Protein AF-A0A8T4I3F5-F1 (afdb_monomer)

Foldseek 3Di:
DDPPVPDPPVVVVVVVVVVVVVVVCVVPPDDPDDDQDPVNLVVQLVVQDPVDPRSVLSNCCSVCCVVVVDDPVRSVVD

Radius of gyration: 25.76 Å; Cα contacts (8 Å, |Δi|>4): 26; chains: 1; bounding box: 54×22×72 Å

Solvent-accessible surface area (backbone atoms only — not comparable to full-atom values): 4835 Å² total; per-residue (Å²): 139,77,62,76,94,72,54,72,69,56,66,59,54,50,50,54,53,50,52,50,51,53,53,48,47,67,71,70,49,81,76,73,79,78,82,85,44,72,67,56,51,52,56,56,48,70,70,37,47,74,93,38,74,67,21,47,50,53,33,49,51,57,52,49,30,63,75,71,67,51,53,74,69,64,65,72,73,106

Sequence (78 aa):
WMPDDKKPGTQEARGMLNEYKKEWARRVGVKKAPALTDTMLRAMVQTCDEQHPIGIRDRAVLLLGRGALNRRIELADL

Secondary structure (DSSP, 8-state):
---GGGS-SHHHHHHHHHHHHHHHHHHHS-PPPPP--HHHHHHHHHTS-TTSHHHHHHHHHHHHHHHHT--HHHHHT-

Mean predicted aligned error: 10.26 Å

pLDDT: mean 88.12, std 9.81, range [62.72, 97.88]

Nearest PDB structures (foldseek):
  8fhc-assembly1_A  TM=3.774E-01  e=7.2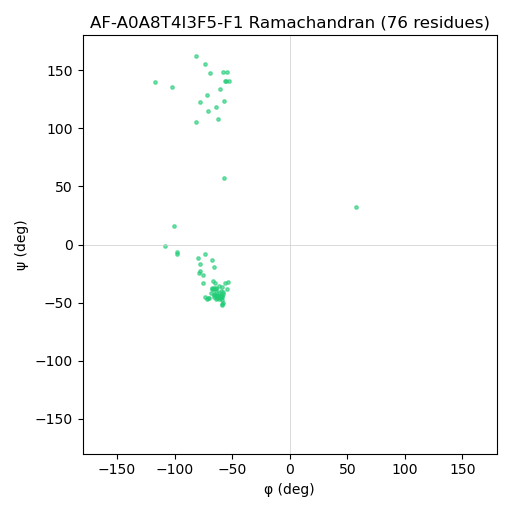15E+00  gamma proteobacterium HdN1

Structure (mmCIF, N/CA/C/O bac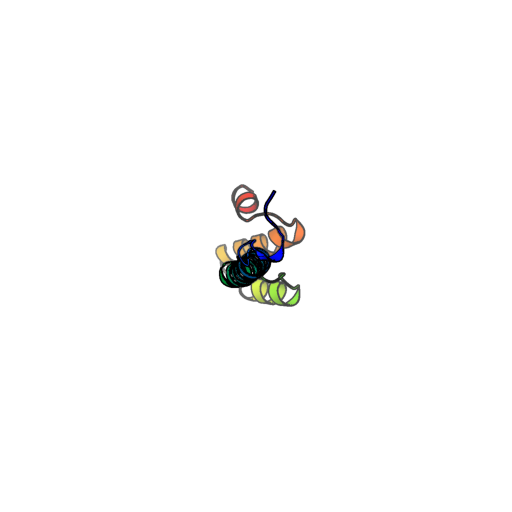kbone):
data_AF-A0A8T4I3F5-F1
#
_entry.id   AF-A0A8T4I3F5-F1
#
loop_
_atom_site.group_PDB
_atom_site.id
_atom_site.type_symbol
_atom_site.label_atom_id
_atom_site.label_alt_id
_atom_site.label_comp_id
_atom_site.label_asym_id
_atom_site.label_entity_id
_atom_site.label_seq_id
_atom_site.pdbx_PDB_ins_code
_atom_site.Cartn_x
_atom_site.Cartn_y
_atom_site.Cartn_z
_atom_site.occupancy
_atom_site.B_iso_or_equiv
_atom_site.auth_seq_id
_atom_site.auth_comp_id
_atom_site.auth_asym_id
_atom_site.auth_atom_id
_atom_site.pdbx_PDB_model_num
ATOM 1 N N . TRP A 1 1 ? -24.551 10.501 52.237 1.00 63.75 1 TRP A N 1
ATOM 2 C CA . TRP A 1 1 ? -25.121 9.248 51.707 1.00 63.75 1 TRP A CA 1
ATOM 3 C C . TRP A 1 1 ? -26.514 9.577 51.183 1.00 63.75 1 TRP A C 1
ATOM 5 O O . TRP A 1 1 ? -27.318 10.070 51.961 1.00 63.75 1 TRP A O 1
ATOM 15 N N . MET A 1 2 ? -26.753 9.471 49.870 1.00 65.44 2 MET A N 1
ATOM 16 C CA . MET A 1 2 ? -28.082 9.682 49.270 1.00 65.44 2 MET A CA 1
ATOM 17 C C . MET A 1 2 ? -28.700 8.312 48.960 1.00 65.44 2 MET A C 1
ATOM 19 O O . MET A 1 2 ? -27.963 7.474 48.428 1.00 65.44 2 MET A O 1
ATOM 23 N N . PRO A 1 3 ? -29.993 8.089 49.270 1.00 71.38 3 PRO A N 1
ATOM 24 C CA . PRO A 1 3 ? -30.713 6.875 48.887 1.00 71.38 3 PRO A CA 1
ATOM 25 C C . PRO A 1 3 ? -30.580 6.629 47.384 1.00 71.38 3 PRO A C 1
ATOM 27 O O . PRO A 1 3 ? -30.609 7.590 46.610 1.00 71.38 3 PRO A O 1
ATOM 30 N N . ASP A 1 4 ? -30.418 5.370 46.976 1.00 62.72 4 ASP A N 1
ATOM 31 C CA . ASP A 1 4 ? -30.191 5.011 45.570 1.00 62.72 4 ASP A CA 1
ATOM 32 C C . ASP A 1 4 ? -31.310 5.526 44.647 1.00 62.72 4 ASP A C 1
ATOM 34 O O . ASP A 1 4 ? -31.016 6.019 43.561 1.00 62.72 4 ASP A O 1
ATOM 38 N N . ASP A 1 5 ? -32.548 5.588 45.145 1.00 65.25 5 ASP A N 1
ATOM 39 C CA . ASP A 1 5 ? -33.733 6.095 44.434 1.00 65.25 5 ASP A CA 1
ATOM 40 C C . ASP A 1 5 ? -33.711 7.611 44.150 1.00 65.25 5 ASP A C 1
ATOM 42 O O . ASP A 1 5 ? -34.526 8.122 43.384 1.00 65.25 5 ASP A O 1
ATOM 46 N N . LYS A 1 6 ? -32.801 8.363 44.787 1.00 65.12 6 LYS A N 1
ATOM 47 C CA . LYS A 1 6 ? -32.619 9.814 44.586 1.00 65.12 6 LYS A CA 1
ATOM 48 C C . LYS A 1 6 ? -31.342 10.164 43.831 1.00 65.12 6 LYS A C 1
ATOM 50 O O . LYS A 1 6 ? -31.074 11.347 43.608 1.00 65.12 6 LYS A O 1
ATOM 55 N N . LYS A 1 7 ? -30.528 9.174 43.456 1.00 65.75 7 LYS A N 1
ATOM 56 C CA . LYS A 1 7 ? -29.359 9.435 42.618 1.00 65.75 7 LYS A CA 1
ATOM 57 C C . LYS A 1 7 ? -29.863 9.761 41.207 1.00 65.75 7 LYS A C 1
ATOM 59 O O . LYS A 1 7 ? -30.651 8.991 40.667 1.00 65.75 7 LYS A O 1
ATOM 64 N N . PRO A 1 8 ? -29.434 10.878 40.590 1.00 66.94 8 PRO A N 1
ATOM 65 C CA . PRO A 1 8 ? -29.750 11.131 39.187 1.00 66.94 8 PRO A CA 1
ATOM 66 C C . PRO A 1 8 ? -29.293 9.929 38.352 1.00 66.94 8 PRO A C 1
ATOM 68 O O . PRO A 1 8 ? -28.309 9.290 38.742 1.00 66.94 8 PRO A O 1
ATOM 71 N N . GLY A 1 9 ? -29.998 9.641 37.247 1.00 71.69 9 GLY A N 1
ATOM 72 C CA . GLY A 1 9 ? -29.798 8.531 36.291 1.00 71.69 9 GLY A CA 1
ATOM 73 C C . GLY A 1 9 ? -28.407 8.489 35.644 1.00 71.69 9 GLY A C 1
ATOM 74 O O . GLY A 1 9 ? -28.208 8.580 34.436 1.00 71.69 9 GLY A O 1
ATOM 75 N N . THR A 1 10 ? -27.385 8.420 36.483 1.00 77.06 10 THR A N 1
ATOM 76 C CA . THR A 1 10 ? -25.966 8.576 36.173 1.00 77.06 10 THR A CA 1
ATOM 77 C C . THR A 1 10 ? -25.429 7.333 35.491 1.00 77.06 10 THR A C 1
ATOM 79 O O . THR A 1 10 ? -24.478 7.430 34.720 1.00 77.06 10 THR A O 1
ATOM 82 N N . GLN A 1 11 ? -26.045 6.175 35.733 1.00 77.81 11 GLN A N 1
ATOM 83 C CA . GLN A 1 11 ? -25.736 4.942 35.018 1.00 77.81 11 GLN A CA 1
ATOM 84 C C . GLN A 1 11 ? -26.219 5.005 33.568 1.00 77.81 11 GLN A C 1
ATOM 86 O O . GLN A 1 11 ? -25.435 4.711 32.668 1.00 77.81 11 GLN A O 1
ATOM 9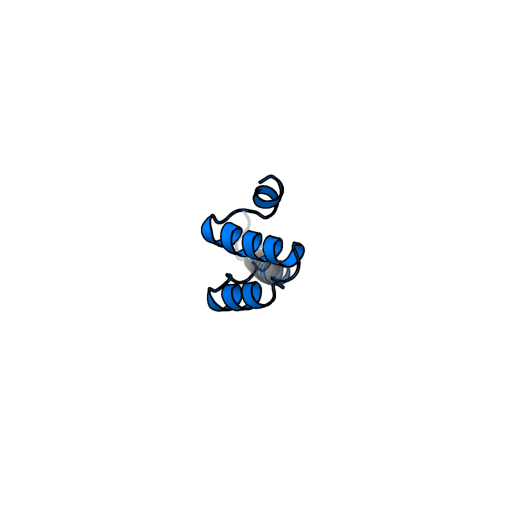1 N N . GLU A 1 12 ? -27.448 5.470 33.329 1.00 80.56 12 GLU A N 1
ATOM 92 C CA . GLU A 1 12 ? -28.001 5.627 31.977 1.00 80.56 12 GLU A CA 1
ATOM 93 C C . GLU A 1 12 ? -27.203 6.667 31.188 1.00 80.56 12 GLU A C 1
ATOM 95 O O . GLU A 1 12 ? -26.730 6.386 30.086 1.00 80.56 12 GLU A O 1
ATOM 100 N N . ALA A 1 13 ? -26.931 7.827 31.796 1.00 84.44 13 ALA A N 1
ATOM 101 C CA . ALA A 1 13 ? -26.116 8.871 31.181 1.00 84.44 13 ALA A CA 1
ATOM 102 C C . ALA A 1 13 ? -24.688 8.387 30.854 1.00 84.44 13 ALA A C 1
ATOM 104 O O . ALA A 1 13 ? -24.151 8.682 29.783 1.00 84.44 13 ALA A O 1
ATOM 105 N N . ARG A 1 14 ? -24.061 7.598 31.740 1.00 85.88 14 ARG A N 1
ATOM 106 C CA . ARG A 1 14 ? -22.748 6.980 31.467 1.00 85.88 14 ARG A CA 1
ATOM 107 C C . ARG A 1 14 ? -22.821 5.942 30.352 1.00 85.88 14 ARG A C 1
ATOM 109 O O . ARG A 1 14 ? -21.893 5.879 29.549 1.00 85.88 14 ARG A O 1
ATOM 116 N N . GLY A 1 15 ? -23.896 5.158 30.287 1.00 90.81 15 GLY A N 1
ATOM 117 C CA . GLY A 1 15 ? -24.153 4.220 29.194 1.00 90.81 15 GLY A CA 1
ATOM 118 C C . GLY A 1 15 ? -24.208 4.938 27.848 1.00 90.81 15 GLY A C 1
ATOM 119 O O . GLY A 1 15 ? -23.457 4.593 26.936 1.00 90.81 15 GLY A O 1
ATOM 120 N N . MET A 1 16 ? -24.994 6.013 27.765 1.00 91.31 16 MET A N 1
ATOM 121 C CA . MET A 1 16 ? -25.108 6.843 26.561 1.00 91.31 16 MET A CA 1
ATOM 122 C C . MET A 1 16 ? -23.764 7.446 26.134 1.00 91.31 16 MET A C 1
ATOM 124 O O . MET A 1 16 ? -23.403 7.393 24.959 1.00 91.31 16 MET A O 1
ATOM 128 N N . LEU A 1 17 ? -22.980 7.973 27.081 1.00 93.25 17 LEU A N 1
ATOM 129 C CA . LEU A 1 17 ? -21.648 8.515 26.790 1.00 93.25 17 LEU A CA 1
ATOM 130 C C . LEU A 1 17 ? -20.672 7.444 26.291 1.00 93.25 17 LEU A C 1
ATOM 132 O O . LEU A 1 17 ? -19.839 7.724 25.427 1.00 93.25 17 LEU A O 1
ATOM 136 N N . ASN A 1 18 ? -20.747 6.226 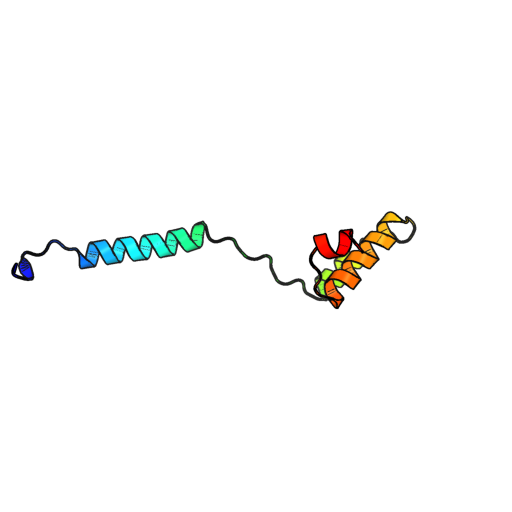26.827 1.00 94.12 18 ASN A N 1
ATOM 137 C CA . ASN A 1 18 ? -19.901 5.123 26.384 1.00 94.12 18 ASN A CA 1
ATOM 138 C C . ASN A 1 18 ? -20.252 4.672 24.963 1.00 94.12 18 ASN A C 1
ATOM 140 O O . ASN A 1 18 ? -19.341 4.455 24.164 1.00 94.12 18 ASN A O 1
ATOM 144 N N . GLU A 1 19 ? -21.538 4.581 24.626 1.00 94.88 19 GLU A N 1
ATOM 145 C CA . GLU A 1 19 ? -21.967 4.268 23.260 1.00 94.88 19 GLU A CA 1
ATOM 146 C C . GLU A 1 19 ? -21.557 5.363 22.274 1.00 94.88 19 GLU A C 1
ATOM 148 O O . GLU A 1 19 ? -20.954 5.067 21.240 1.00 94.88 19 GLU A O 1
ATOM 153 N N . TYR A 1 20 ? -21.737 6.634 22.644 1.00 93.88 20 TYR A N 1
ATOM 154 C CA . TYR A 1 20 ? -21.261 7.753 21.833 1.00 93.88 20 TYR A CA 1
ATOM 155 C C . TYR A 1 20 ? -19.746 7.685 21.586 1.00 93.88 20 TYR A C 1
ATOM 157 O O . TYR A 1 20 ? -19.288 7.874 20.460 1.00 93.88 20 TYR A O 1
ATOM 165 N N . LYS A 1 21 ? -18.944 7.350 22.608 1.00 93.06 21 LYS A N 1
ATOM 166 C CA . LYS A 1 21 ? -17.490 7.169 22.454 1.00 93.06 21 LYS A CA 1
ATOM 167 C C . LYS A 1 21 ? -17.137 6.038 21.488 1.00 93.06 21 LYS A C 1
ATOM 169 O O . LYS A 1 21 ? -16.220 6.210 20.685 1.00 93.06 21 LYS A O 1
ATOM 174 N N . LYS A 1 22 ? -17.839 4.900 21.545 1.00 92.62 22 LYS A N 1
ATOM 175 C CA . LYS A 1 22 ? -17.633 3.781 20.606 1.00 92.62 22 LYS A CA 1
ATOM 176 C C . LYS A 1 22 ? -17.959 4.200 19.176 1.00 92.62 22 LYS A C 1
ATOM 178 O O . LYS A 1 22 ? -17.178 3.938 18.261 1.00 92.62 22 LYS A O 1
ATOM 183 N N . GLU A 1 23 ? -19.087 4.876 18.983 1.00 92.50 23 GLU A N 1
ATOM 184 C CA . GLU A 1 23 ? -19.512 5.338 17.665 1.00 92.50 23 GLU A CA 1
ATOM 185 C C . GLU A 1 23 ? -18.559 6.395 17.098 1.00 92.50 23 GLU A C 1
ATOM 187 O O . GLU A 1 23 ? -18.167 6.319 15.930 1.00 92.50 23 GLU A O 1
ATOM 192 N N . TRP A 1 24 ? -18.125 7.333 17.939 1.00 90.56 24 TRP A N 1
ATOM 193 C CA . TRP A 1 24 ? -17.118 8.323 17.588 1.00 90.56 24 TRP A CA 1
ATOM 194 C C . TRP A 1 24 ? -15.809 7.655 17.170 1.00 90.56 24 TRP A C 1
ATOM 196 O O . TRP A 1 24 ? -15.327 7.917 16.073 1.00 90.56 24 TRP A O 1
ATOM 206 N N . ALA A 1 25 ? -15.277 6.725 17.970 1.00 88.75 25 ALA A N 1
ATOM 207 C CA . ALA A 1 25 ? -14.053 5.991 17.646 1.00 88.75 25 ALA A CA 1
ATOM 208 C C . ALA A 1 25 ? -14.166 5.202 16.330 1.00 88.75 25 ALA A C 1
ATOM 210 O O . ALA A 1 25 ? -13.212 5.155 15.558 1.00 88.75 25 ALA A O 1
ATOM 211 N N . ARG A 1 26 ? -15.338 4.631 16.026 1.00 85.69 26 ARG A N 1
ATOM 212 C CA . ARG A 1 26 ? -15.604 3.978 14.734 1.00 85.69 26 ARG A CA 1
ATOM 213 C C . ARG A 1 26 ? -15.593 4.969 13.565 1.00 85.69 26 ARG A C 1
ATOM 215 O O . ARG A 1 26 ? -15.145 4.611 12.478 1.00 85.69 26 ARG A O 1
ATOM 222 N N . ARG A 1 27 ? -16.099 6.190 13.771 1.00 86.62 27 ARG A N 1
ATOM 223 C CA . ARG A 1 27 ? -16.145 7.260 12.759 1.00 86.62 27 ARG A CA 1
ATOM 224 C C . ARG A 1 27 ? -14.776 7.880 12.495 1.00 86.62 27 ARG A C 1
ATOM 226 O O . ARG A 1 27 ? -14.436 8.085 11.335 1.00 86.62 27 ARG A O 1
ATOM 233 N N . VAL A 1 28 ? -14.019 8.182 13.550 1.00 89.12 28 VAL A N 1
ATOM 234 C CA . VAL A 1 28 ? -12.737 8.906 13.453 1.00 89.12 28 VAL A CA 1
ATOM 235 C C . VAL A 1 28 ? -11.514 7.999 13.461 1.00 89.12 28 VAL A C 1
ATOM 237 O O . VAL A 1 28 ? -10.398 8.471 13.259 1.00 89.12 28 VAL A O 1
ATOM 240 N N . GLY A 1 29 ? -11.696 6.704 13.720 1.00 81.12 29 GLY A N 1
ATOM 241 C CA . GLY A 1 29 ? -10.610 5.740 13.729 1.00 81.12 29 GLY A CA 1
ATOM 242 C C . GLY A 1 29 ? -9.881 5.740 12.390 1.00 81.12 29 GLY A C 1
ATOM 243 O O . GLY A 1 29 ? -10.487 5.522 11.340 1.00 81.12 29 GLY A O 1
ATOM 244 N N . VAL A 1 30 ? -8.567 5.966 12.430 1.00 76.06 30 VAL A N 1
ATOM 245 C CA . VAL A 1 30 ? -7.710 5.850 11.250 1.00 76.06 30 VAL A CA 1
ATOM 246 C C . VAL A 1 30 ? -7.775 4.402 10.778 1.00 76.06 30 VAL A C 1
ATOM 248 O O . VAL A 1 30 ? -7.255 3.492 11.430 1.00 76.06 30 VAL A O 1
ATOM 251 N N . LYS A 1 31 ? -8.447 4.173 9.648 1.00 77.75 31 LYS A N 1
ATOM 252 C CA . LYS A 1 31 ? -8.466 2.859 9.013 1.00 77.75 31 LYS A CA 1
ATOM 253 C C . LYS A 1 31 ? -7.041 2.546 8.580 1.00 77.75 31 LYS A C 1
ATOM 255 O O . LYS A 1 31 ? -6.464 3.273 7.773 1.00 77.75 31 LYS A O 1
ATOM 260 N N . LYS A 1 32 ? -6.466 1.478 9.137 1.00 77.81 32 LYS A N 1
ATOM 261 C CA . LYS A 1 32 ? -5.183 0.963 8.656 1.00 77.81 32 LYS A CA 1
ATOM 262 C C . LYS A 1 32 ? -5.321 0.650 7.169 1.00 77.81 32 LYS A C 1
ATOM 264 O O . LYS A 1 32 ? -6.361 0.144 6.742 1.00 77.81 32 LYS A O 1
ATOM 269 N N . ALA A 1 33 ? -4.276 0.949 6.403 1.00 78.69 33 ALA A N 1
ATOM 270 C CA . ALA A 1 33 ? -4.212 0.504 5.022 1.00 78.69 33 ALA A CA 1
ATOM 271 C C . ALA A 1 33 ? -4.374 -1.029 4.982 1.00 78.69 33 ALA A C 1
ATOM 273 O O . ALA A 1 33 ? -3.859 -1.716 5.875 1.00 78.69 33 ALA A O 1
ATOM 274 N N . PRO A 1 34 ? -5.108 -1.571 3.996 1.00 81.38 34 PRO A N 1
ATOM 275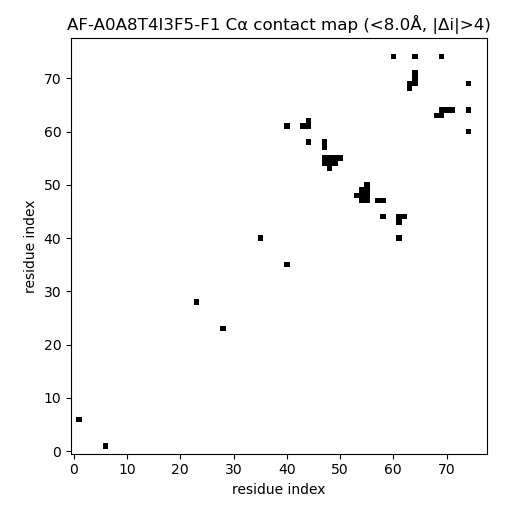 C CA . PRO A 1 34 ? -5.217 -3.011 3.830 1.00 81.38 34 PRO A CA 1
ATOM 276 C C . PRO A 1 34 ? -3.827 -3.622 3.633 1.00 81.38 34 PRO A C 1
ATOM 278 O O . PRO A 1 34 ? -2.927 -2.989 3.077 1.00 81.38 34 PRO A O 1
ATOM 281 N N . ALA A 1 35 ? -3.653 -4.859 4.098 1.00 86.25 35 ALA A N 1
ATOM 282 C CA . ALA A 1 35 ? -2.402 -5.578 3.908 1.00 86.25 35 ALA A CA 1
ATOM 283 C C . ALA A 1 35 ? -2.110 -5.745 2.407 1.00 86.25 35 ALA A C 1
ATOM 285 O O . ALA A 1 35 ? -2.985 -6.139 1.634 1.00 86.25 35 ALA A O 1
ATOM 286 N N . LEU A 1 36 ? -0.871 -5.462 2.000 1.00 87.81 36 LEU A N 1
ATOM 287 C CA . LEU A 1 36 ? -0.429 -5.666 0.626 1.00 87.81 36 LEU A CA 1
ATOM 288 C C . LEU A 1 36 ? -0.319 -7.170 0.348 1.00 87.81 36 LEU A C 1
ATOM 290 O O . LEU A 1 36 ? 0.535 -7.845 0.919 1.00 87.81 36 LEU A O 1
ATOM 294 N N . THR A 1 37 ? -1.144 -7.705 -0.548 1.00 93.12 37 THR A N 1
ATOM 295 C CA . THR A 1 37 ? -1.046 -9.115 -0.961 1.00 93.12 37 THR A CA 1
ATOM 296 C C . THR A 1 37 ? 0.044 -9.314 -2.012 1.00 93.12 37 THR A C 1
ATOM 298 O O . THR A 1 37 ? 0.470 -8.366 -2.674 1.00 93.12 37 THR A O 1
ATOM 301 N N . ASP A 1 38 ? 0.480 -10.555 -2.210 1.00 94.31 38 ASP A N 1
ATOM 302 C CA . ASP A 1 38 ? 1.474 -10.873 -3.240 1.00 94.31 38 ASP A CA 1
ATOM 303 C C . ASP A 1 38 ? 0.949 -10.609 -4.655 1.00 94.31 38 ASP A C 1
ATOM 305 O O . ASP A 1 38 ? 1.705 -10.202 -5.534 1.00 94.31 38 ASP A O 1
ATOM 309 N N . THR A 1 39 ? -0.352 -10.802 -4.881 1.00 96.50 39 THR A N 1
ATOM 310 C CA . THR A 1 39 ? -0.995 -10.485 -6.162 1.00 96.50 39 THR A CA 1
ATOM 311 C C . THR A 1 39 ? -0.984 -8.983 -6.425 1.00 96.50 39 THR A C 1
ATOM 313 O O . THR A 1 39 ? -0.642 -8.563 -7.526 1.00 96.50 39 THR A O 1
ATOM 316 N N . MET A 1 40 ? -1.283 -8.169 -5.406 1.00 95.62 40 MET A N 1
ATOM 317 C CA . MET A 1 40 ? -1.186 -6.711 -5.515 1.00 95.62 40 MET A CA 1
ATOM 318 C C . MET A 1 40 ? 0.253 -6.274 -5.785 1.00 95.62 40 MET A C 1
ATOM 320 O O . MET A 1 40 ? 0.479 -5.468 -6.678 1.00 95.62 40 MET A O 1
ATOM 324 N N . LEU A 1 41 ? 1.232 -6.840 -5.072 1.00 95.56 41 LEU A N 1
ATOM 325 C CA . LEU A 1 41 ? 2.642 -6.527 -5.297 1.00 95.56 41 LEU A CA 1
ATOM 326 C C . LEU A 1 41 ? 3.087 -6.879 -6.720 1.00 95.56 41 LEU A C 1
ATOM 328 O O . LEU A 1 41 ? 3.743 -6.066 -7.365 1.00 95.56 41 LEU A O 1
ATOM 332 N N . ARG A 1 42 ? 2.711 -8.061 -7.226 1.00 96.81 42 ARG A N 1
ATOM 333 C CA . ARG A 1 42 ? 3.004 -8.463 -8.610 1.00 96.81 42 ARG A CA 1
ATOM 334 C C . ARG A 1 42 ? 2.411 -7.480 -9.613 1.00 96.81 42 ARG A C 1
ATOM 336 O O . ARG A 1 42 ? 3.121 -7.065 -10.521 1.00 96.81 42 ARG A O 1
ATOM 343 N N . ALA A 1 43 ? 1.160 -7.070 -9.412 1.00 97.50 43 ALA A N 1
ATOM 344 C CA . ALA A 1 43 ? 0.519 -6.074 -10.262 1.00 97.50 43 ALA A CA 1
ATOM 345 C C . ALA A 1 43 ? 1.248 -4.720 -10.209 1.00 97.50 43 ALA A C 1
ATOM 347 O O . ALA A 1 43 ? 1.495 -4.128 -11.251 1.00 97.50 43 ALA A O 1
ATOM 348 N N . MET A 1 44 ? 1.660 -4.253 -9.025 1.00 96.19 44 MET A N 1
ATOM 349 C CA . MET A 1 44 ? 2.426 -3.006 -8.883 1.00 96.19 44 MET A CA 1
ATOM 350 C C . MET A 1 44 ? 3.764 -3.079 -9.623 1.00 96.19 44 MET A C 1
ATOM 352 O O . MET A 1 44 ? 4.091 -2.181 -10.391 1.00 96.19 44 MET A O 1
ATOM 356 N N . VAL A 1 45 ? 4.509 -4.172 -9.454 1.00 97.25 45 VAL A N 1
ATOM 357 C CA . VAL A 1 45 ? 5.802 -4.381 -10.123 1.00 97.25 45 VAL A CA 1
ATOM 358 C C . VAL A 1 45 ? 5.660 -4.415 -11.648 1.00 97.25 45 VAL A C 1
ATOM 360 O O . VAL A 1 45 ? 6.525 -3.904 -12.349 1.00 97.25 45 VAL A O 1
ATOM 363 N N . GLN A 1 46 ? 4.560 -4.962 -12.171 1.00 97.62 46 GLN A N 1
ATOM 364 C CA . GLN A 1 46 ? 4.273 -4.977 -13.611 1.00 97.62 46 GLN A CA 1
ATOM 365 C C . GLN A 1 46 ? 4.027 -3.584 -14.208 1.00 97.62 46 GLN A C 1
ATOM 367 O O . GLN A 1 46 ? 4.139 -3.428 -15.419 1.00 97.62 46 GLN A O 1
ATOM 372 N N . THR A 1 47 ? 3.698 -2.576 -13.392 1.00 97.69 47 THR A N 1
ATOM 373 C CA . THR A 1 47 ? 3.526 -1.192 -13.877 1.00 97.69 47 THR A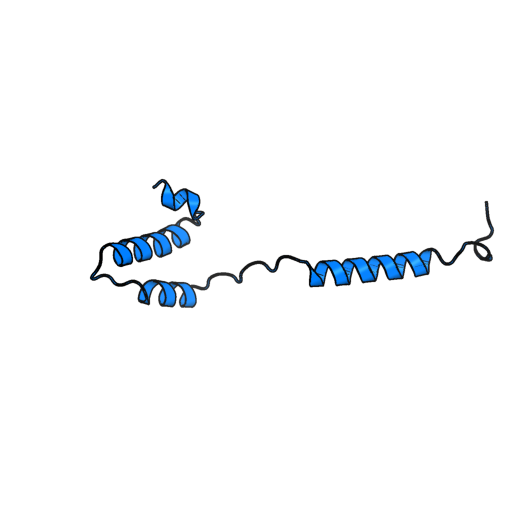 CA 1
ATOM 374 C C . THR A 1 47 ? 4.845 -0.442 -14.068 1.00 97.69 47 THR A C 1
ATOM 376 O O . THR A 1 47 ? 4.850 0.638 -14.654 1.00 97.69 47 THR A O 1
ATOM 379 N N . CYS A 1 48 ? 5.961 -0.986 -13.575 1.00 97.88 48 CYS A N 1
ATOM 380 C CA . CYS A 1 48 ? 7.266 -0.348 -13.671 1.00 97.88 48 CYS A CA 1
ATOM 381 C C . CYS A 1 48 ? 7.858 -0.516 -15.078 1.00 97.88 48 CYS A C 1
ATOM 383 O O . CYS A 1 48 ? 8.064 -1.637 -15.537 1.00 97.88 48 CYS A O 1
ATOM 385 N N . ASP A 1 49 ? 8.177 0.597 -15.739 1.00 97.25 49 ASP A N 1
ATOM 386 C CA . ASP A 1 49 ? 8.793 0.587 -17.068 1.00 97.25 49 ASP A CA 1
ATOM 387 C C . ASP A 1 49 ? 10.309 0.346 -16.997 1.00 97.25 49 ASP A C 1
ATOM 389 O O . ASP A 1 49 ? 11.093 1.233 -16.658 1.00 97.25 49 ASP A O 1
ATOM 393 N N . GLU A 1 50 ? 10.730 -0.864 -17.351 1.00 96.38 50 GLU A N 1
ATOM 394 C CA . GLU A 1 50 ? 12.135 -1.279 -17.312 1.00 96.38 50 GLU A CA 1
ATOM 395 C C . GLU A 1 50 ? 12.993 -0.662 -18.432 1.00 96.38 50 GLU A C 1
ATOM 397 O O . GLU A 1 50 ? 14.216 -0.775 -18.384 1.00 96.38 50 GLU A O 1
ATOM 402 N N . GLN A 1 51 ? 12.394 0.029 -19.411 1.00 97.88 51 GLN A N 1
ATOM 403 C CA . GLN A 1 51 ? 13.141 0.760 -20.443 1.00 97.88 51 GLN A CA 1
ATOM 404 C C . GLN A 1 51 ? 13.701 2.095 -19.934 1.00 97.88 51 GLN A C 1
ATOM 406 O O . GLN A 1 51 ? 14.606 2.660 -20.549 1.00 97.88 51 GLN A O 1
ATOM 411 N N . HIS A 1 52 ? 13.196 2.600 -18.803 1.00 97.50 52 HIS A N 1
ATOM 412 C CA . HIS A 1 52 ? 13.636 3.858 -18.213 1.00 97.50 52 HIS A CA 1
ATOM 413 C C . HIS A 1 52 ? 14.256 3.633 -16.825 1.00 97.50 52 HIS A C 1
ATOM 415 O O . HIS A 1 52 ? 13.699 2.892 -16.011 1.00 97.50 52 HIS A O 1
ATOM 421 N N . PRO A 1 53 ? 15.353 4.338 -16.472 1.00 97.75 53 PRO A N 1
ATOM 422 C CA . PRO A 1 53 ? 15.992 4.199 -15.158 1.00 97.75 53 PRO A CA 1
AT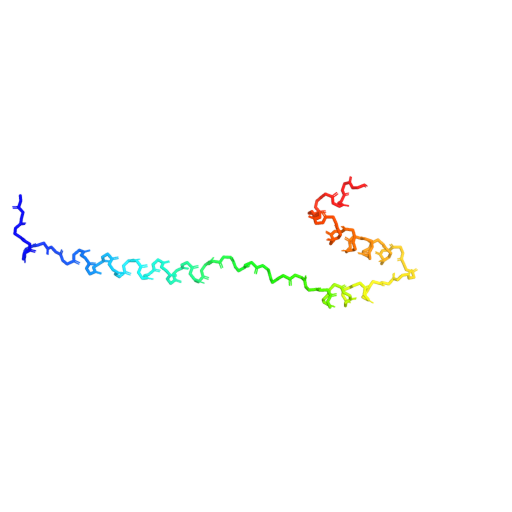OM 423 C C . PRO A 1 53 ? 15.034 4.391 -13.975 1.00 97.75 53 PRO A C 1
ATOM 425 O O . PRO A 1 53 ? 15.185 3.753 -12.934 1.00 97.75 53 PRO A O 1
ATOM 428 N N . ILE A 1 54 ? 14.018 5.244 -14.142 1.00 96.50 54 ILE A N 1
ATOM 429 C CA . ILE A 1 54 ? 13.002 5.485 -13.118 1.00 96.50 54 ILE A CA 1
ATOM 430 C C . ILE A 1 54 ? 12.170 4.233 -12.809 1.00 96.50 54 ILE A C 1
ATOM 432 O O . ILE A 1 54 ? 11.925 3.951 -11.639 1.00 96.50 54 ILE A O 1
ATOM 436 N N . GLY A 1 55 ? 11.793 3.442 -13.817 1.00 97.62 55 GLY A N 1
ATOM 437 C CA . GLY A 1 55 ? 11.012 2.229 -13.591 1.00 97.62 55 GLY A CA 1
ATOM 438 C C . GLY A 1 55 ? 11.858 1.097 -13.014 1.00 97.62 55 GLY A C 1
ATOM 439 O O . GLY A 1 55 ? 11.380 0.377 -12.140 1.00 97.62 55 GLY A O 1
ATOM 440 N N . ILE A 1 56 ? 13.142 1.005 -13.382 1.00 97.56 56 ILE A N 1
ATOM 441 C CA . ILE A 1 56 ? 14.091 0.079 -12.736 1.00 97.56 56 ILE A CA 1
ATOM 442 C C . ILE A 1 56 ? 14.210 0.399 -11.237 1.00 97.56 56 ILE A C 1
ATOM 444 O O . ILE A 1 56 ? 14.113 -0.500 -10.397 1.00 97.56 56 ILE A O 1
ATOM 448 N N . ARG A 1 57 ? 14.363 1.685 -10.890 1.00 95.81 57 ARG A N 1
ATOM 449 C CA . ARG A 1 57 ? 14.399 2.152 -9.496 1.00 95.81 57 ARG A CA 1
ATOM 450 C C . ARG A 1 57 ? 13.113 1.792 -8.754 1.00 95.81 57 ARG A C 1
ATOM 452 O O . ARG A 1 57 ? 13.177 1.204 -7.678 1.00 95.81 57 ARG A O 1
ATOM 459 N N . ASP A 1 58 ? 11.955 2.135 -9.310 1.00 96.31 58 ASP A N 1
ATOM 460 C CA . ASP A 1 58 ? 10.667 1.930 -8.639 1.00 96.31 58 ASP A CA 1
ATOM 461 C C . ASP A 1 58 ? 10.385 0.435 -8.417 1.00 96.31 58 ASP A C 1
ATOM 463 O O . ASP A 1 58 ? 9.944 0.034 -7.335 1.00 96.31 58 ASP A O 1
ATOM 467 N N . ARG A 1 59 ? 10.753 -0.410 -9.388 1.00 97.06 59 ARG A N 1
ATOM 468 C CA . ARG A 1 59 ? 10.719 -1.870 -9.257 1.00 97.06 59 ARG A CA 1
ATOM 469 C C . ARG A 1 59 ? 11.592 -2.358 -8.100 1.00 97.06 59 ARG A C 1
ATOM 471 O O . ARG A 1 59 ? 11.131 -3.167 -7.291 1.00 97.06 59 ARG A O 1
ATOM 478 N N . ALA A 1 60 ? 12.831 -1.876 -8.003 1.00 95.06 60 ALA A N 1
ATOM 479 C CA . ALA A 1 60 ? 13.744 -2.250 -6.925 1.00 95.06 60 ALA A CA 1
ATOM 480 C C . ALA A 1 60 ? 13.196 -1.839 -5.548 1.00 95.06 60 ALA A C 1
ATOM 482 O O . ALA A 1 60 ? 13.169 -2.659 -4.632 1.00 95.06 60 ALA A O 1
ATOM 483 N N . VAL A 1 61 ? 12.678 -0.614 -5.419 1.00 95.31 61 VAL A N 1
ATOM 484 C CA . VAL A 1 61 ? 12.083 -0.094 -4.176 1.00 95.31 61 VAL A CA 1
ATOM 485 C C . VAL A 1 61 ? 10.893 -0.946 -3.720 1.00 95.31 61 VAL A C 1
ATOM 487 O O . VAL A 1 61 ? 10.801 -1.274 -2.537 1.00 95.31 61 VAL A O 1
ATOM 490 N N . LEU A 1 62 ? 10.004 -1.356 -4.633 1.00 95.00 62 LEU A N 1
ATOM 491 C CA . LEU A 1 62 ? 8.856 -2.212 -4.302 1.00 95.00 62 LEU A CA 1
ATOM 492 C C . LEU A 1 62 ? 9.283 -3.596 -3.792 1.00 95.00 62 LEU A C 1
ATOM 494 O O . LEU A 1 62 ? 8.737 -4.091 -2.802 1.00 95.00 62 LEU A O 1
ATOM 498 N N . LEU A 1 63 ? 10.255 -4.220 -4.459 1.00 95.00 63 LEU A N 1
ATOM 499 C CA . LEU A 1 63 ? 10.724 -5.562 -4.113 1.00 95.00 63 LEU A CA 1
ATOM 500 C C . LEU A 1 63 ? 11.540 -5.565 -2.814 1.00 95.00 63 LEU A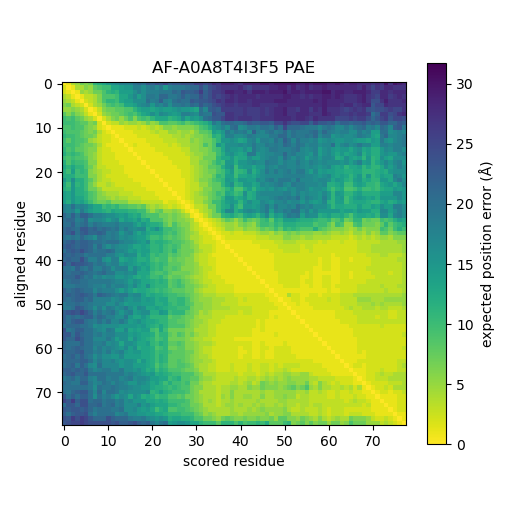 C 1
ATOM 502 O O . LEU A 1 63 ? 11.263 -6.371 -1.925 1.00 95.00 63 LEU A O 1
ATOM 506 N N . LEU A 1 64 ? 12.492 -4.638 -2.671 1.00 94.06 64 LEU A N 1
ATOM 507 C CA . LEU A 1 64 ? 13.315 -4.501 -1.466 1.00 94.06 64 LEU A CA 1
ATOM 508 C C . LEU A 1 64 ? 12.471 -4.085 -0.263 1.00 94.06 64 LEU A C 1
ATOM 510 O O . LEU A 1 64 ? 12.571 -4.698 0.799 1.00 94.06 64 LEU A O 1
ATOM 514 N N . GLY A 1 65 ? 11.584 -3.103 -0.442 1.00 92.81 65 GLY A N 1
ATOM 515 C CA . GLY A 1 65 ? 10.678 -2.650 0.608 1.00 92.81 65 GLY A CA 1
ATOM 516 C C . GLY A 1 65 ? 9.795 -3.772 1.141 1.00 92.81 65 GLY A C 1
ATOM 517 O O . GLY A 1 65 ? 9.625 -3.898 2.352 1.00 92.81 65 GLY A O 1
ATOM 518 N N . ARG A 1 66 ? 9.284 -4.647 0.264 1.00 91.62 66 ARG A N 1
ATOM 519 C CA . ARG A 1 66 ? 8.518 -5.817 0.705 1.00 91.62 66 ARG A CA 1
ATOM 520 C C . ARG A 1 66 ? 9.391 -6.877 1.374 1.00 91.62 66 ARG A C 1
ATOM 522 O O . ARG A 1 66 ? 8.971 -7.421 2.390 1.00 91.62 66 ARG A O 1
ATOM 529 N N . GLY A 1 67 ? 10.540 -7.208 0.786 1.00 91.62 67 GLY A N 1
ATOM 530 C CA . GLY A 1 67 ? 11.398 -8.295 1.261 1.00 91.62 67 GLY A CA 1
ATOM 531 C C . GLY A 1 67 ? 12.028 -8.011 2.624 1.00 91.62 67 GLY A C 1
ATOM 532 O O . GLY A 1 67 ? 12.107 -8.909 3.456 1.00 91.62 67 GLY A O 1
ATOM 533 N N . ALA A 1 68 ? 12.419 -6.759 2.864 1.00 90.81 68 ALA A N 1
ATOM 534 C CA . ALA A 1 68 ? 13.044 -6.318 4.109 1.00 90.81 68 ALA A CA 1
ATOM 535 C C . ALA A 1 68 ? 12.063 -5.653 5.094 1.00 90.81 68 ALA A C 1
ATOM 537 O O . ALA A 1 68 ? 12.438 -5.367 6.226 1.00 90.81 68 ALA A O 1
ATOM 538 N N . LEU A 1 69 ? 10.804 -5.432 4.687 1.00 89.12 69 LEU A N 1
ATOM 539 C CA . LEU A 1 69 ? 9.784 -4.699 5.455 1.00 89.12 69 LEU A CA 1
ATOM 540 C C . LEU A 1 69 ? 10.215 -3.266 5.816 1.00 89.12 69 LEU A C 1
ATOM 542 O O . LEU A 1 69 ? 9.816 -2.727 6.850 1.00 89.12 69 LEU A O 1
ATOM 546 N N . ASN A 1 70 ? 11.001 -2.649 4.932 1.00 90.81 70 ASN A N 1
ATOM 547 C CA . ASN A 1 70 ? 11.543 -1.312 5.134 1.00 90.81 70 ASN A CA 1
ATOM 548 C C . ASN A 1 70 ? 10.447 -0.246 5.077 1.00 90.81 70 ASN A C 1
ATOM 550 O O . ASN A 1 70 ? 9.494 -0.313 4.289 1.00 90.81 70 ASN A O 1
ATOM 554 N N . ARG A 1 71 ? 10.629 0.814 5.861 1.00 86.94 71 ARG A N 1
ATOM 555 C CA . ARG A 1 71 ? 9.879 2.059 5.687 1.00 86.94 71 ARG A CA 1
ATOM 556 C C . ARG A 1 71 ? 10.385 2.795 4.453 1.00 86.94 71 ARG A C 1
ATOM 558 O O . ARG A 1 71 ? 11.546 2.708 4.074 1.00 86.94 71 ARG A O 1
ATOM 565 N N . ARG A 1 72 ? 9.523 3.632 3.871 1.00 87.19 72 ARG A N 1
ATOM 566 C CA . ARG A 1 72 ? 9.889 4.471 2.719 1.00 87.19 72 ARG A CA 1
ATOM 567 C C . ARG A 1 72 ? 11.131 5.335 2.978 1.00 87.19 72 ARG A C 1
ATOM 569 O O . ARG A 1 72 ? 11.921 5.509 2.064 1.00 87.19 72 ARG A O 1
ATOM 576 N N . ILE A 1 73 ? 11.278 5.873 4.192 1.00 91.69 73 ILE A N 1
ATOM 577 C CA . ILE A 1 73 ? 12.428 6.718 4.551 1.00 91.69 73 ILE A CA 1
ATOM 578 C C . ILE A 1 73 ? 13.737 5.922 4.584 1.00 91.69 73 ILE A C 1
ATOM 580 O O . ILE A 1 73 ? 14.742 6.399 4.089 1.00 91.69 73 ILE A O 1
ATOM 584 N N . GLU A 1 74 ? 13.697 4.673 5.050 1.00 90.62 74 GLU A N 1
ATOM 585 C CA . GLU A 1 74 ? 14.865 3.785 5.086 1.00 90.62 74 GLU A CA 1
ATOM 586 C C . GLU A 1 74 ? 15.332 3.418 3.672 1.00 90.62 74 GLU A C 1
ATOM 588 O O . GLU A 1 74 ? 16.518 3.236 3.444 1.00 90.62 74 GLU A O 1
ATOM 593 N N . LEU A 1 75 ? 14.407 3.343 2.707 1.00 89.62 75 LEU A N 1
ATOM 594 C CA . LEU A 1 75 ? 14.742 3.084 1.304 1.00 89.62 75 LEU A CA 1
ATOM 595 C C . LEU A 1 75 ? 15.290 4.311 0.565 1.00 89.62 75 LEU A C 1
ATOM 597 O O . LEU A 1 75 ? 15.907 4.152 -0.483 1.00 89.62 75 LEU A O 1
ATOM 601 N N . ALA A 1 76 ? 15.000 5.520 1.046 1.00 88.62 76 ALA A N 1
ATOM 602 C CA . ALA A 1 76 ? 15.456 6.754 0.411 1.00 88.62 76 ALA A CA 1
ATOM 603 C C . ALA A 1 76 ? 16.924 7.069 0.7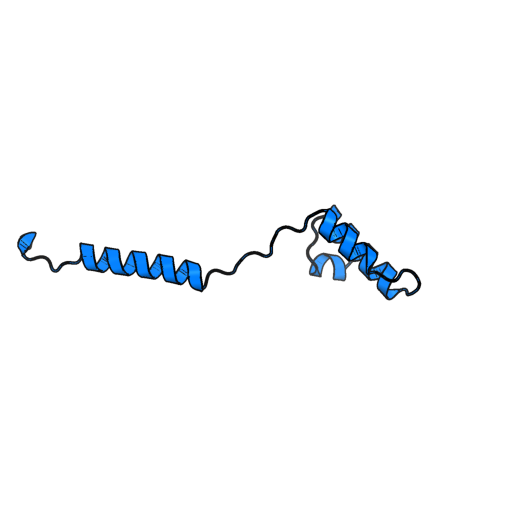37 1.00 88.62 76 ALA A C 1
ATOM 605 O O . ALA A 1 76 ? 17.578 7.736 -0.060 1.00 88.62 76 ALA A O 1
ATOM 606 N N . ASP A 1 77 ? 17.414 6.554 1.868 1.00 86.88 77 ASP A N 1
ATOM 607 C CA . ASP A 1 77 ? 18.778 6.741 2.377 1.00 86.88 77 ASP A CA 1
ATOM 608 C C . ASP A 1 77 ? 19.694 5.523 2.100 1.00 86.88 77 ASP A C 1
ATOM 610 O O . ASP A 1 77 ? 20.731 5.372 2.748 1.00 86.88 77 ASP A O 1
ATOM 614 N N . LEU A 1 78 ? 19.286 4.633 1.181 1.00 79.12 78 LEU A N 1
ATOM 615 C CA . LEU A 1 78 ? 20.020 3.423 0.771 1.00 79.12 78 LEU A CA 1
ATOM 616 C C . LEU A 1 78 ? 21.289 3.715 -0.041 1.00 79.12 78 LEU A C 1
ATOM 618 O O . LEU A 1 78 ? 21.256 4.629 -0.897 1.00 79.12 78 LEU A O 1
#